Protein 1C25 (pdb70)

InterPro domains:
  IPR000751 M-phase inducer phosphatase [PF06617] (87-327)
  IPR000751 M-phase inducer phosphatase [PR00716] (342-359)
  IPR000751 M-phase inducer phosphatase [PR00716] (360-380)
  IPR000751 M-phase inducer phosphatase [PR00716] (382-402)
  IPR000751 M-phase inducer phosphatase [PR00716] (423-443)
  IPR000751 M-phase inducer phosphatase [PR00716] (453-474)
  IPR000751 M-phase inducer phosphatase [PR00716] (481-498)
  IPR000751 M-phase inducer phosphatase [PR00716] (498-516)
  IPR000751 M-phase inducer phosphatase [cd01530] (357-475)
  IPR001763 Rhodanese-like domain [PF00581] (376-473)
  IPR001763 Rhodanese-like domain [PS50206] (376-482)
  IPR001763 Rhodanese-like domain [SM00450] (366-479)
  IPR036873 Rhodanese-like domain superfamily [G3DSA:3.40.250.10] (335-516)
  IPR036873 Rhodanese-like domain superfamily [SSF52821] (336-508)

Nearest PDB structures (foldseek):
  1c25-assembly1_A  TM=1.006E+00  e=1.227E-36  Homo sapiens
  8roz-assembly1_C  TM=9.491E-01  e=5.296E-31  Homo sapiens
  4wh9-assembly1_A  TM=9.491E-01  e=1.648E-25  Homo sapiens
  2ifd-assembly1_A  TM=9.505E-01  e=2.006E-25  Homo sapiens
  2ifv-assembly1_A  TM=9.479E-01  e=1.445E-25  Homo sapiens

CATH classification: 3.40.250.10

Solvent-accessible surface area: 8988 Å² total; per-residue (Å²): 169,79,3,5,35,96,70,70,27,46,31,9,139,63,65,77,13,138,27,154,92,27,39,8,0,18,8,96,34,0,8,23,14,57,106,36,126,30,71,98,81,21,89,86,44,13,5,0,0,0,2,97,76,118,4,44,118,8,0,23,0,97,64,7,43,28,10,7,96,66,123,64,0,27,82,58,6,28,119,131,52,120,94,86,80,89,71,77,36,21,0,0,0,0,0,0,50,107,6,67,78,61,0,0,101,0,4,90,60,0,48,112,81,4,54,124,60,38,133,150,41,130,16,60,17,19,1,11,0,0,0,84,19,0,0,82,70,0,30,141,118,10,86,86,56,1,90,61,83,50,65,75,62,60,170,150,130,126,148,192,197

Foldseek 3Di:
DDFQQNPGRAPFDFDDDDDNVAGEDELVRVVCVVVVVCVVQAPEEEEEEQEDVVQQVFKDQPRYDYDNDLVSLCVPDVVDFDPCPVNGAHEYEFFYQQQPPSRVVSQVSQCVSQPVVDDPRDGRHRYYYYYHGGPVNSLVVPLVRMVVSGGDDDDDDPPPD

Secondary structure (DSSP, 8-state):
-B-TTSSSB-SS--B--S-TTS-EE-HHHHHHHHTTTTTTTEEEEEEEE-S-HHHHHT-EETT-EE--SHHHHIIIIITS-----TTSEEEEEEE-SSSSSHHHHHHHHHHHHHHHTSSTT--SS--EEEETTHHHHHHHHHGGGEESS---PPP------

GO terms:
  GO:0004725 protein tyrosine phosphatase activity (F, IDA)
  GO:0000086 G2/M transition of mitotic cell cycle (P, IDA)
  GO:0004721 phosphoprotein phosphatase activity (F, IDA)
  GO:0009314 response to radiation (P, IDA)
  GO:0010971 positive regulation of G2/M transition of mitotic cell cycle (P, IDA)
  GO:0004725 protein tyrosine phosphatase activity (F, EXP)
  GO:0051087 protein-folding chaperone binding (F, IPI)
  GO:0005515 protein binding (F, IPI)
  GO:0019901 protein kinase binding (F, IPI)
  GO:0000079 regulation of cyclin-dependent protein serine/threonine kinase activity (P, TAS)
  GO:0004721 phosphoprotein phosphatase activity (F, TAS)
  GO:0005654 nucleoplasm (C, TAS)
  GO:0045740 positive regulation of DNA replication (P, TAS)
  GO:0005829 cytosol (C, TAS)
  GO:0000082 G1/S transition of mitotic cell cycle (P, TAS)
  GO:0000086 G2/M transition of mitotic cell cycle (P, TAS)
  GO:0008283 cell population proliferation (P, TAS)

Structure (mmCIF, N/CA/C/O backbone):
data_1C25
#
_entry.id   1C25
#
_cell.length_a   43.507
_cell.length_b   43.507
_cell.length_c   117.096
_cell.angle_alpha   90.00
_cell.angle_beta   90.00
_cell.angle_gamma   90.00
#
_symmetry.space_group_name_H-M   'P 41'
#
loop_
_entity.id
_entity.type
_entity.pdbx_description
1 polymer CDC25A
2 water water
#
loop_
_atom_site.group_PDB
_atom_site.id
_atom_site.type_symbol
_atom_site.label_atom_id
_atom_site.label_alt_id
_atom_site.label_comp_id
_atom_site.label_asym_id
_atom_site.label_entity_id
_atom_site.label_seq_id
_atom_site.pdbx_PDB_ins_code
_atom_site.Cartn_x
_atom_site.Cartn_y
_atom_site.Cartn_z
_atom_site.occupancy
_atom_site.B_iso_or_equiv
_atom_site.auth_seq_id
_atom_site.auth_comp_id
_atom_site.auth_asym_id
_atom_site.auth_atom_id
_atom_site.pdbx_PDB_model_num
ATOM 1 N N . MET A 1 1 ? -9.350 36.397 82.664 1.00 58.17 335 MET A N 1
ATOM 2 C CA . MET A 1 1 ? -10.427 35.557 82.066 1.00 57.56 335 MET A CA 1
ATOM 3 C C . MET A 1 1 ? -9.954 34.100 81.883 1.00 53.72 335 MET A C 1
ATOM 4 O O . MET A 1 1 ? -8.979 33.667 82.507 1.00 53.35 335 MET A O 1
ATOM 9 N N . LEU A 1 2 ? -10.649 33.362 81.025 1.00 48.52 336 LEU A N 1
ATOM 10 C CA . LEU A 1 2 ? -10.350 31.963 80.740 1.00 42.68 336 LEU A CA 1
ATOM 11 C C . LEU A 1 2 ? -9.441 31.808 79.523 1.00 39.07 336 LEU A C 1
ATOM 12 O O . LEU A 1 2 ? -9.211 32.764 78.778 1.00 37.64 336 LEU A O 1
ATOM 17 N N . ILE A 1 3 ? -8.929 30.599 79.329 1.00 33.89 337 ILE A N 1
ATOM 18 C CA . ILE A 1 3 ? -8.063 30.315 78.200 1.00 28.34 337 ILE A CA 1
ATOM 19 C C . ILE A 1 3 ? -8.916 30.149 76.924 1.00 29.31 337 ILE A C 1
ATOM 20 O O . ILE A 1 3 ? -10.154 30.137 76.995 1.00 29.10 337 ILE A O 1
ATOM 25 N N . GLY A 1 4 ? -8.236 30.038 75.780 1.00 29.69 338 GLY A N 1
ATOM 2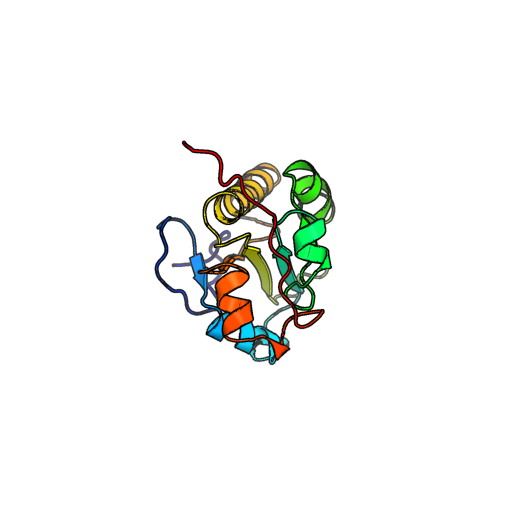6 C CA . GLY A 1 4 ? -8.852 29.921 74.456 1.00 30.03 338 GLY A CA 1
ATOM 27 C C . GLY A 1 4 ? -10.058 29.035 74.212 1.00 30.67 338 GLY A C 1
ATOM 28 O O . GLY A 1 4 ? -10.892 29.337 73.351 1.00 28.88 338 GLY A O 1
ATOM 29 N N . ASP A 1 5 ? -10.127 27.922 74.934 1.00 29.98 339 ASP A N 1
ATOM 30 C CA . ASP A 1 5 ? -11.244 27.014 74.797 1.00 30.06 339 ASP A CA 1
ATOM 31 C C . ASP A 1 5 ? -12.227 27.166 75.948 1.00 30.71 339 ASP A C 1
ATOM 32 O O . ASP A 1 5 ? -13.088 26.307 76.144 1.00 31.27 339 ASP A O 1
ATOM 37 N N . PHE A 1 6 ? -12.049 28.233 76.728 1.00 31.43 340 PHE A N 1
ATOM 38 C CA . PHE A 1 6 ? -12.893 28.577 77.890 1.00 31.30 340 PHE A CA 1
ATOM 39 C C . PHE A 1 6 ? -13.069 27.473 78.907 1.00 30.40 340 PHE A C 1
ATOM 40 O O . PHE A 1 6 ? -14.026 27.516 79.659 1.00 32.47 340 PHE A O 1
ATOM 48 N N . SER A 1 7 ? -12.167 26.496 78.946 1.00 29.74 341 SER A N 1
ATOM 49 C CA . SER A 1 7 ? -12.310 25.378 79.870 1.00 29.78 341 SER A CA 1
ATOM 50 C C . SER A 1 7 ? -11.707 25.622 81.235 1.00 31.85 341 SER A C 1
ATOM 51 O O . SER A 1 7 ? -11.929 24.847 82.162 1.00 33.39 341 SER A O 1
ATOM 54 N N . LYS A 1 8 ? -10.864 26.638 81.339 1.00 31.96 342 LYS A N 1
ATOM 55 C CA . LYS A 1 8 ? -10.221 26.951 82.604 1.00 30.52 342 LYS A CA 1
ATOM 56 C C . LYS A 1 8 ? -9.518 28.273 82.431 1.00 31.02 342 LYS A C 1
ATOM 57 O O . LYS A 1 8 ? -9.603 28.870 81.354 1.00 32.32 342 LYS A O 1
ATOM 63 N N . GLY A 1 9 ? -8.913 28.772 83.506 1.00 29.95 343 GLY A N 1
ATOM 64 C CA . GLY A 1 9 ? -8.210 30.038 83.449 1.00 27.30 343 GLY A CA 1
ATOM 65 C C . GLY A 1 9 ? -6.735 29.850 83.183 1.00 26.10 343 GLY A C 1
ATOM 66 O O . GLY A 1 9 ? -6.219 28.738 83.162 1.00 24.63 343 GLY A O 1
ATOM 67 N N . TYR A 1 10 ? -6.048 30.950 82.956 1.00 28.16 344 TYR A N 1
ATOM 68 C CA . TYR A 1 10 ? -4.619 30.883 82.700 1.00 30.06 344 TYR A CA 1
ATOM 69 C C . TYR A 1 10 ? -3.859 30.400 83.920 1.00 31.58 344 TYR A C 1
ATOM 70 O O . TYR A 1 10 ? -4.169 30.803 85.042 1.00 34.46 344 TYR A O 1
ATOM 79 N N . LEU A 1 11 ? -2.870 29.541 83.703 1.00 29.50 345 LEU A N 1
ATOM 80 C CA . LEU A 1 11 ? -2.070 29.025 84.787 1.00 28.78 345 LEU A CA 1
ATOM 81 C C . LEU A 1 11 ? -1.122 30.045 85.399 1.00 30.47 345 LEU A C 1
ATOM 82 O O . LEU A 1 11 ? -0.995 30.122 86.611 1.00 33.38 345 LEU A O 1
ATOM 87 N N . PHE A 1 12 ? -0.457 30.836 84.565 1.00 30.43 346 PHE A N 1
ATOM 88 C CA . PHE A 1 12 ? 0.512 31.802 85.050 1.00 29.82 346 PHE A CA 1
ATOM 89 C C . PHE A 1 12 ? -0.044 33.173 85.343 1.00 32.86 346 PHE A C 1
ATOM 90 O O . PHE A 1 12 ? -1.096 33.565 84.853 1.00 32.45 346 PHE A O 1
ATOM 98 N N . HIS A 1 13 ? 0.708 33.929 86.121 1.00 37.40 347 HIS A N 1
ATOM 99 C CA . HIS A 1 13 ? 0.316 35.293 86.416 1.00 42.40 347 HIS A CA 1
ATOM 100 C C . HIS A 1 13 ? 0.792 36.090 85.217 1.00 41.56 347 HIS A C 1
ATOM 101 O O . HIS A 1 13 ? 1.868 35.827 84.682 1.00 39.77 347 HIS A O 1
ATOM 108 N N . THR A 1 14 ? 0.040 37.117 84.856 1.00 42.41 348 THR A N 1
ATOM 109 C CA . THR A 1 14 ? 0.376 37.921 83.701 1.00 43.57 348 THR A CA 1
ATOM 110 C C . THR A 1 14 ? 0.627 39.407 83.953 1.00 44.38 348 THR A C 1
ATOM 111 O O . THR A 1 14 ? 0.016 40.032 84.831 1.00 45.45 348 THR A O 1
ATOM 115 N N . VAL A 1 15 ? 1.507 39.982 83.147 1.00 43.39 349 VAL A N 1
ATOM 116 C CA . VAL A 1 15 ? 1.817 41.387 83.255 1.00 44.45 349 VAL A CA 1
ATOM 117 C C . VAL A 1 15 ? 1.189 42.078 82.076 1.00 45.02 349 VAL A C 1
ATOM 118 O O . VAL A 1 15 ? 0.939 41.442 81.056 1.00 45.54 349 VAL A O 1
ATOM 122 N N . ALA A 1 16 ? 0.941 43.378 82.210 1.00 46.17 350 ALA A N 1
ATOM 123 C CA . ALA A 1 16 ? 0.350 44.152 81.127 1.00 46.99 350 ALA A CA 1
ATOM 124 C C . ALA A 1 16 ? 1.394 44.259 80.030 1.00 47.77 350 ALA A C 1
ATOM 125 O O . ALA A 1 16 ? 2.600 44.197 80.294 1.00 47.18 350 ALA A O 1
ATOM 127 N N . GLY A 1 17 ? 0.910 44.363 78.797 1.00 48.66 351 GLY A N 1
ATOM 128 C CA . GLY A 1 17 ? 1.778 44.485 77.650 1.00 47.73 351 GLY A CA 1
ATOM 129 C C . GLY A 1 17 ? 1.081 45.387 76.661 1.00 47.52 351 GLY A C 1
ATOM 130 O O . GLY A 1 17 ? -0.075 45.760 76.867 1.00 45.95 351 GLY A O 1
ATOM 131 N N . LYS A 1 18 ? 1.766 45.662 75.559 1.00 48.31 352 LYS A N 1
ATOM 132 C CA . LYS A 1 18 ? 1.276 46.535 74.498 1.00 48.38 352 LYS A CA 1
ATOM 133 C C . LYS A 1 18 ? -0.030 46.089 73.846 1.00 46.66 352 LYS A C 1
ATOM 134 O O . LYS A 1 18 ? -0.878 46.905 73.526 1.00 47.32 352 LYS A O 1
ATOM 140 N N . HIS A 1 19 ? -0.176 44.797 73.611 1.00 46.59 353 HIS A N 1
ATOM 141 C CA . HIS A 1 19 ? -1.381 44.299 72.980 1.00 47.80 353 HIS A CA 1
ATOM 142 C C . HIS A 1 19 ? -2.275 43.743 74.051 1.00 48.85 353 HIS A C 1
ATOM 143 O O . HIS A 1 19 ? -2.116 42.605 74.473 1.00 49.87 353 HIS A O 1
ATOM 150 N N . GLN A 1 20 ? -3.255 44.542 74.447 1.00 49.83 354 GLN A N 1
ATOM 151 C CA . GLN A 1 20 ? -4.178 44.165 75.509 1.00 49.61 354 GLN A CA 1
ATOM 152 C C . GLN A 1 20 ? -5.007 42.903 75.241 1.00 47.49 354 GLN A C 1
ATOM 153 O O . GLN A 1 20 ? -5.641 42.382 76.153 1.00 48.46 354 GLN A O 1
ATOM 159 N N . ASP A 1 21 ? -5.007 42.399 74.011 1.00 44.10 355 ASP A N 1
ATOM 160 C CA . ASP A 1 21 ? -5.771 41.187 73.695 1.00 41.77 355 ASP A CA 1
ATOM 161 C C . ASP A 1 21 ? -4.945 39.894 73.919 1.00 40.53 355 ASP A C 1
ATOM 162 O O . ASP A 1 21 ? -5.446 38.783 73.716 1.00 39.85 355 ASP A O 1
ATOM 167 N N . LEU A 1 22 ? -3.675 40.054 74.297 1.00 37.51 356 LEU A N 1
ATOM 168 C CA . LEU A 1 22 ? -2.758 38.934 74.524 1.00 34.00 356 LEU A CA 1
ATOM 169 C C . LEU A 1 22 ? -2.261 38.838 75.974 1.00 33.03 356 LEU A C 1
ATOM 170 O O . LEU A 1 22 ? -2.235 39.832 76.691 1.00 33.59 356 LEU A O 1
ATOM 175 N N . LYS A 1 23 ? -1.837 37.644 76.385 1.00 32.06 357 LYS A N 1
ATOM 176 C CA . LYS A 1 23 ? -1.313 37.424 77.725 1.00 30.11 357 LYS A CA 1
ATOM 177 C C . LYS A 1 23 ? 0.211 37.468 77.712 1.00 29.99 357 LYS A C 1
ATOM 178 O O . LYS A 1 23 ? 0.852 36.766 76.929 1.00 30.85 357 LYS A O 1
ATOM 184 N N . TYR A 1 24 ? 0.785 38.310 78.567 1.00 30.19 358 TYR A N 1
ATOM 185 C CA . TYR A 1 24 ? 2.236 38.471 78.686 1.00 29.40 358 TYR A CA 1
ATOM 186 C C . TYR A 1 24 ? 2.737 37.913 80.017 1.00 28.48 358 TYR A C 1
ATOM 187 O O . TYR A 1 24 ? 2.004 37.902 80.994 1.00 29.37 358 TYR A O 1
ATOM 196 N N . ILE A 1 25 ? 3.934 37.354 80.034 1.00 26.83 359 ILE A N 1
ATOM 197 C CA . ILE A 1 25 ? 4.501 36.881 81.284 1.00 26.58 359 ILE A CA 1
ATOM 198 C C . ILE A 1 25 ? 5.880 37.486 81.382 1.00 27.54 359 ILE A C 1
ATOM 199 O O . ILE A 1 25 ? 6.511 37.785 80.367 1.00 28.05 359 ILE A O 1
ATOM 204 N N . SER A 1 26 ? 6.340 37.668 82.608 1.00 26.44 360 SER A N 1
ATOM 205 C CA . SER A 1 26 ? 7.638 38.251 82.859 1.00 24.71 360 SER A CA 1
ATOM 206 C C . SER A 1 26 ? 8.705 37.190 82.861 1.00 22.92 360 SER A C 1
ATOM 207 O O . SER A 1 26 ? 8.416 35.980 82.830 1.00 23.21 360 SER A O 1
ATOM 210 N N . PRO A 1 27 ? 9.974 37.631 82.828 1.00 23.06 361 PRO A N 1
ATOM 211 C CA . PRO A 1 27 ? 11.085 36.681 82.852 1.00 21.54 361 PRO A CA 1
ATOM 212 C C . PRO A 1 27 ? 11.134 35.906 84.193 1.00 21.24 361 PRO A C 1
ATOM 213 O O . PRO A 1 27 ? 11.519 34.738 84.216 1.00 21.95 361 PRO A O 1
ATOM 217 N N . GLU A 1 28 ? 10.681 36.527 85.284 1.00 21.86 362 GLU A N 1
ATOM 218 C CA . GLU A 1 28 ? 10.634 35.875 86.602 1.00 22.33 362 GLU A CA 1
ATOM 219 C C . GLU A 1 28 ? 9.643 34.703 86.578 1.00 21.68 362 GLU A C 1
ATOM 220 O O . GLU A 1 28 ? 9.953 33.607 87.050 1.00 21.30 362 GLU A O 1
ATOM 226 N N . ILE A 1 29 ? 8.452 34.927 86.021 1.00 23.04 363 ILE A N 1
ATOM 227 C CA . ILE A 1 29 ? 7.463 33.850 85.901 1.00 24.08 363 ILE A CA 1
ATOM 228 C C . ILE A 1 29 ? 8.060 32.764 85.011 1.00 24.33 363 ILE A C 1
ATOM 229 O O . ILE A 1 29 ? 8.064 31.587 85.364 1.00 25.05 363 ILE A O 1
ATOM 234 N N . MET A 1 30 ? 8.635 33.184 83.886 1.00 25.24 364 MET A N 1
ATOM 235 C CA . MET A 1 30 ? 9.268 32.261 82.941 1.00 23.70 364 MET A CA 1
ATOM 236 C C . MET A 1 30 ? 10.325 31.389 83.610 1.00 20.88 364 MET A C 1
ATOM 237 O O . MET A 1 30 ? 10.417 30.200 83.342 1.00 20.60 364 MET A O 1
ATOM 242 N N . ALA A 1 31 ? 11.165 32.003 84.432 1.00 19.63 365 ALA A N 1
ATOM 243 C CA . ALA A 1 31 ? 12.221 31.287 85.151 1.00 19.34 365 ALA A CA 1
ATOM 244 C C . ALA A 1 31 ? 11.653 30.296 86.166 1.00 19.86 365 ALA A C 1
ATOM 245 O O . ALA A 1 31 ? 12.161 29.170 86.312 1.00 20.22 365 ALA A O 1
ATOM 247 N N . SER A 1 32 ? 10.536 30.659 86.791 1.00 20.19 366 SER A N 1
ATOM 248 C CA . SER A 1 32 ? 9.920 29.754 87.764 1.00 21.44 366 SER A CA 1
ATOM 249 C C . SER A 1 32 ? 9.385 28.460 87.142 1.00 22.34 366 SER A C 1
ATOM 250 O O . SER A 1 32 ? 9.514 27.373 87.737 1.00 25.41 366 SER A O 1
ATOM 253 N N . VAL A 1 33 ? 8.834 28.567 85.923 1.00 22.10 367 VAL A N 1
ATOM 254 C CA . VAL A 1 33 ? 8.284 27.416 85.190 1.00 19.73 367 VAL A CA 1
ATOM 255 C C . VAL A 1 33 ? 9.438 26.477 84.886 1.00 19.86 367 VAL A C 1
ATOM 256 O O . VAL A 1 33 ? 9.340 25.249 85.057 1.00 17.63 367 VAL A O 1
ATOM 260 N N . LEU A 1 34 ? 10.537 27.100 84.471 1.00 20.72 368 LEU A N 1
ATOM 261 C CA . LEU A 1 34 ? 11.761 26.412 84.144 1.00 22.85 368 LEU A CA 1
ATOM 262 C C . LEU A 1 34 ? 12.356 25.776 85.394 1.00 26.15 368 LEU A C 1
ATOM 263 O O . LEU A 1 34 ? 13.066 24.773 85.294 1.00 25.99 368 LEU A O 1
ATOM 268 N N . ASN A 1 35 ? 12.098 26.372 86.558 1.00 28.13 369 ASN A N 1
ATOM 269 C CA . ASN A 1 35 ? 12.567 25.803 87.829 1.00 28.55 369 ASN A CA 1
ATOM 270 C C . ASN A 1 35 ? 11.701 24.596 88.197 1.00 27.31 369 ASN A C 1
ATOM 271 O O . ASN A 1 35 ? 11.956 23.918 89.183 1.00 28.28 369 ASN A O 1
ATOM 276 N N . GLY A 1 36 ? 10.635 24.368 87.438 1.00 25.98 370 GLY A N 1
ATOM 277 C CA . GLY A 1 36 ? 9.790 23.208 87.666 1.00 22.26 370 GLY A CA 1
ATOM 278 C C . GLY A 1 36 ? 8.563 23.445 88.506 1.00 22.21 370 GLY A C 1
ATOM 279 O O . GLY A 1 36 ? 7.838 22.505 88.849 1.00 21.93 370 GLY A O 1
ATOM 280 N N . LYS A 1 37 ? 8.258 24.713 88.723 1.00 22.45 371 LYS A N 1
ATOM 281 C CA . LYS A 1 37 ? 7.135 25.104 89.547 1.00 23.11 371 LYS A CA 1
ATOM 282 C C . LYS A 1 37 ? 5.796 24.452 89.256 1.00 26.27 371 LYS A C 1
ATOM 283 O O . LYS A 1 37 ? 5.041 24.156 90.185 1.00 28.27 371 LYS A O 1
ATOM 289 N N . PHE A 1 38 ? 5.499 24.211 87.975 1.00 29.04 372 PHE A N 1
ATOM 290 C CA . PHE A 1 38 ? 4.211 23.638 87.578 1.00 27.27 372 PHE A CA 1
ATOM 291 C C . PHE A 1 38 ? 4.350 22.320 86.862 1.00 27.52 372 PHE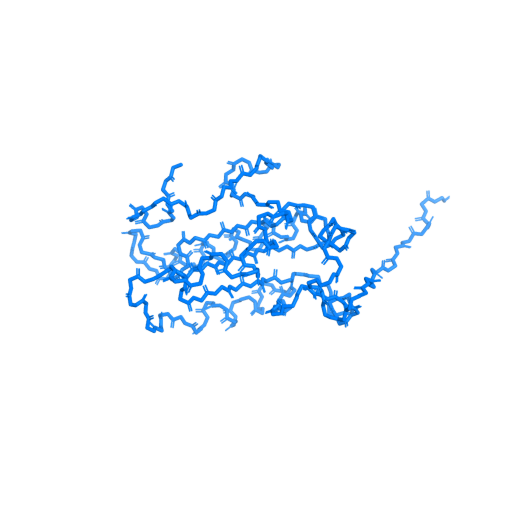 A C 1
ATOM 292 O O . PHE A 1 38 ? 3.430 21.881 86.178 1.00 27.91 372 PHE A O 1
ATOM 300 N N . ALA A 1 39 ? 5.474 21.655 87.082 1.00 27.83 373 ALA A N 1
ATOM 301 C CA . ALA A 1 39 ? 5.759 20.377 86.438 1.00 26.83 373 ALA A CA 1
ATOM 302 C C . ALA A 1 39 ? 4.626 19.377 86.499 1.00 27.11 373 ALA A C 1
ATOM 303 O O . ALA A 1 39 ? 4.451 18.550 85.603 1.00 29.64 373 ALA A O 1
ATOM 305 N N . ASN A 1 40 ? 3.850 19.448 87.563 1.00 27.09 374 ASN A N 1
ATOM 306 C CA . ASN A 1 40 ? 2.763 18.506 87.749 1.00 27.48 374 ASN A CA 1
ATOM 307 C C . ASN A 1 40 ? 1.497 18.871 86.974 1.00 28.15 374 ASN A C 1
ATOM 308 O O . ASN A 1 40 ? 0.690 18.016 86.660 1.00 27.99 374 ASN A O 1
ATOM 313 N N . LEU A 1 41 ? 1.326 20.153 86.683 1.00 29.45 375 LEU A N 1
ATOM 314 C CA . LEU A 1 41 ? 0.166 20.620 85.950 1.00 30.52 375 LEU A CA 1
ATOM 315 C C . LEU A 1 41 ? 0.341 20.729 84.410 1.00 31.58 375 LEU A C 1
ATOM 316 O O . LEU A 1 41 ? -0.663 20.784 83.683 1.00 31.85 375 LEU A O 1
ATOM 321 N N . ILE A 1 42 ? 1.590 20.770 83.931 1.00 30.75 376 ILE A N 1
ATOM 322 C CA . ILE A 1 42 ? 1.897 20.917 82.503 1.00 29.47 376 ILE A CA 1
ATOM 323 C C . ILE A 1 42 ? 2.317 19.637 81.769 1.00 29.78 376 ILE A C 1
ATOM 324 O O . ILE A 1 42 ? 3.244 18.948 82.182 1.00 30.54 376 ILE A O 1
ATOM 329 N N . LYS A 1 43 ? 1.628 19.350 80.663 1.00 29.87 377 LYS A N 1
ATOM 330 C CA . LYS A 1 43 ? 1.895 18.188 79.803 1.00 29.59 377 LYS A CA 1
ATOM 331 C C . LYS A 1 43 ? 3.036 18.507 78.833 1.00 29.32 377 LYS A C 1
ATOM 332 O O . LYS A 1 43 ? 3.919 17.681 78.569 1.00 27.37 377 LYS A O 1
ATOM 338 N N . GLU A 1 44 ? 3.033 19.726 78.303 1.00 29.46 378 GLU A N 1
ATOM 339 C CA . GLU A 1 44 ? 4.037 20.151 77.346 1.00 31.59 378 GLU A CA 1
ATOM 340 C C . GLU A 1 44 ? 4.150 21.656 77.430 1.00 30.18 378 GLU A C 1
ATOM 341 O O . GLU A 1 44 ? 3.143 22.371 77.483 1.00 31.28 378 GLU A O 1
ATOM 347 N N . PHE A 1 45 ? 5.391 22.125 77.510 1.00 27.51 379 PHE A N 1
ATOM 348 C CA . PHE A 1 45 ? 5.693 23.552 77.589 1.00 25.55 379 PHE A CA 1
ATOM 349 C C . PHE A 1 45 ? 6.511 23.841 76.319 1.00 25.89 379 PHE A C 1
ATOM 350 O O . PHE A 1 45 ? 7.570 23.236 76.111 1.00 25.80 379 PHE A O 1
ATOM 358 N N . VAL A 1 46 ? 5.992 24.700 75.442 1.00 24.22 380 VAL A N 1
ATOM 359 C CA . VAL A 1 46 ? 6.694 24.999 74.201 1.00 20.45 380 VAL A CA 1
ATOM 360 C C . VAL A 1 46 ? 7.091 26.439 74.232 1.00 19.07 380 VAL A C 1
ATOM 361 O O . VAL A 1 46 ? 6.284 27.297 74.560 1.00 18.24 380 VAL A O 1
ATOM 365 N N . ILE A 1 47 ? 8.368 26.693 73.999 1.00 20.97 381 ILE A N 1
ATOM 366 C CA . ILE A 1 47 ? 8.867 28.056 73.955 1.00 21.75 381 ILE A CA 1
ATOM 367 C C . ILE A 1 47 ? 9.280 28.225 72.505 1.00 21.97 381 ILE A C 1
ATOM 368 O O . ILE A 1 47 ? 10.102 27.462 71.986 1.00 20.37 381 ILE A O 1
ATOM 373 N N . ILE A 1 48 ? 8.647 29.188 71.856 1.00 22.76 382 ILE A N 1
ATOM 374 C CA . ILE A 1 48 ? 8.871 29.487 70.447 1.00 22.37 382 ILE A CA 1
ATOM 375 C C . ILE A 1 48 ? 9.692 30.764 70.303 1.00 20.37 382 ILE A C 1
ATOM 376 O O . ILE A 1 48 ? 9.199 31.871 70.559 1.00 19.47 382 ILE A O 1
ATOM 381 N N . ASP A 1 49 ? 10.957 30.594 69.946 1.00 18.48 383 ASP A N 1
ATOM 382 C CA . ASP A 1 49 ? 11.866 31.703 69.751 1.00 20.98 383 ASP A CA 1
ATOM 383 C C . ASP A 1 49 ? 11.741 32.109 68.267 1.00 23.31 383 ASP A C 1
ATOM 384 O O . ASP A 1 49 ? 12.102 31.336 67.364 1.00 24.01 383 ASP A O 1
ATOM 389 N N . CYS A 1 50 ? 11.251 33.323 68.030 1.00 22.38 384 CYS A N 1
ATOM 390 C CA . CYS A 1 50 ? 11.015 33.828 66.677 1.00 24.93 384 CYS A CA 1
ATOM 391 C C . CYS A 1 50 ? 12.189 34.583 66.052 1.00 25.29 384 CYS A C 1
ATOM 392 O O . CYS A 1 50 ? 12.032 35.174 64.992 1.00 26.24 384 CYS A O 1
ATOM 395 N N . ARG A 1 51 ? 13.333 34.636 66.727 1.00 25.14 385 ARG A N 1
ATOM 396 C CA . ARG A 1 51 ? 14.480 35.360 66.214 1.00 23.29 385 ARG A CA 1
ATOM 397 C C . ARG A 1 51 ? 15.181 34.670 65.033 1.00 24.79 385 ARG A C 1
ATOM 398 O O . ARG A 1 51 ? 14.867 33.531 64.661 1.00 23.10 385 ARG A O 1
ATOM 406 N N . TYR A 1 52 ? 16.100 35.394 64.413 1.00 25.59 386 TYR A N 1
ATOM 407 C CA . TYR A 1 52 ? 16.834 34.850 63.302 1.00 26.79 386 TYR A CA 1
ATOM 408 C C . TYR A 1 52 ? 17.643 33.723 63.852 1.00 28.20 386 TYR A C 1
ATOM 409 O O . TYR A 1 52 ? 18.160 33.822 64.982 1.00 29.55 386 TYR A O 1
ATOM 418 N N . PRO A 1 53 ? 17.793 32.642 63.058 1.00 26.82 387 PRO A N 1
ATOM 419 C CA . PRO A 1 53 ? 18.550 31.458 63.445 1.00 24.86 387 PRO A CA 1
ATOM 420 C C . PRO A 1 53 ? 19.921 31.802 63.993 1.00 24.63 387 PRO A C 1
ATOM 421 O O . PRO A 1 53 ? 20.384 31.181 64.940 1.00 26.58 387 PRO A O 1
ATOM 425 N N . TYR A 1 54 ? 20.566 32.809 63.434 1.00 22.80 388 TYR A N 1
ATOM 426 C CA . TYR A 1 54 ? 21.897 33.152 63.915 1.00 24.43 388 TYR A CA 1
ATOM 427 C C . TYR A 1 54 ? 21.889 33.684 65.357 1.00 24.26 388 TYR A C 1
ATOM 428 O O . TYR A 1 54 ? 22.833 33.441 66.119 1.00 23.43 388 TYR A O 1
ATOM 437 N N . GLU A 1 55 ? 20.839 34.429 65.706 1.00 26.32 389 GLU A N 1
ATOM 438 C CA . GLU A 1 55 ? 20.692 34.978 67.051 1.00 27.19 389 GLU A CA 1
ATOM 439 C C . GLU A 1 55 ? 20.430 33.787 67.939 1.00 26.63 389 GLU A C 1
ATOM 440 O O . GLU A 1 55 ? 21.163 33.506 68.883 1.00 29.07 389 GLU A O 1
ATOM 446 N N . TYR A 1 56 ? 19.368 33.078 67.611 1.00 24.57 390 TYR A N 1
ATOM 447 C CA . TYR A 1 56 ? 18.984 31.911 68.355 1.00 25.02 390 TYR A CA 1
ATOM 448 C C . TYR A 1 56 ? 20.156 30.974 68.664 1.00 26.44 390 TYR A C 1
ATOM 449 O O . TYR A 1 56 ? 20.325 30.542 69.803 1.00 29.12 390 TYR A O 1
ATOM 458 N N . GLU A 1 57 ? 20.963 30.671 67.659 1.00 26.30 391 GLU A N 1
ATOM 459 C CA . GLU A 1 57 ? 22.107 29.782 67.824 1.00 25.90 391 GLU A CA 1
ATOM 460 C C . GLU A 1 57 ? 23.105 30.311 68.847 1.00 24.20 391 GLU A C 1
ATOM 461 O O . GLU A 1 57 ? 23.725 29.542 69.558 1.00 24.38 391 GLU A O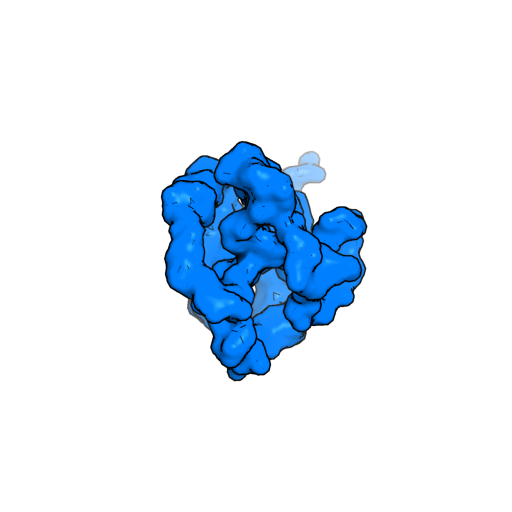 1
ATOM 467 N N . GLY A 1 58 ? 23.243 31.627 68.927 1.00 23.20 392 GLY A N 1
ATOM 468 C CA . GLY A 1 58 ? 24.191 32.227 69.856 1.00 23.86 392 GLY A CA 1
ATOM 469 C C . GLY A 1 58 ? 23.772 32.279 71.312 1.00 23.71 392 GLY A C 1
ATOM 470 O O . GLY A 1 58 ? 24.521 32.742 72.161 1.00 22.68 392 GLY A O 1
ATOM 471 N N . GLY A 1 59 ? 22.552 31.846 71.590 1.00 23.69 393 GLY A N 1
ATOM 472 C CA . GLY A 1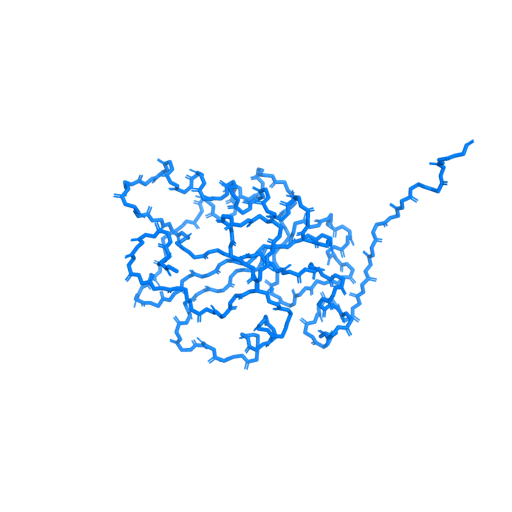 59 ? 22.057 31.840 72.946 1.00 23.42 393 GLY A CA 1
ATOM 473 C C . GLY A 1 59 ? 20.561 31.973 72.939 1.00 22.72 393 GLY A C 1
ATOM 474 O O . GLY A 1 59 ? 20.031 32.973 72.482 1.00 25.99 393 GLY A O 1
ATOM 475 N N . HIS A 1 60 ? 19.868 30.950 73.403 1.00 22.23 394 HIS A N 1
ATOM 476 C CA . HIS A 1 60 ? 18.407 30.976 73.473 1.00 23.24 394 HIS A CA 1
ATOM 477 C C . HIS A 1 60 ? 17.940 30.343 74.803 1.00 24.18 394 HIS A C 1
ATOM 478 O O . HIS A 1 60 ? 18.678 29.566 75.403 1.00 24.20 394 HIS A O 1
ATOM 485 N N . ILE A 1 61 ? 16.694 30.599 75.205 1.00 24.93 395 ILE A N 1
ATOM 486 C CA . ILE A 1 61 ? 16.140 30.020 76.426 1.00 23.30 395 ILE A CA 1
ATOM 487 C C . ILE A 1 61 ? 16.218 28.513 76.265 1.00 25.48 395 ILE A C 1
ATOM 488 O O . ILE A 1 61 ? 15.893 28.010 75.197 1.00 26.61 395 ILE A O 1
ATOM 493 N N . LYS A 1 62 ? 16.715 27.806 77.286 1.00 26.78 396 LYS A N 1
ATOM 494 C CA . LYS A 1 62 ? 16.872 26.345 77.248 1.00 27.67 396 LYS A CA 1
ATOM 495 C C . LYS A 1 62 ? 15.533 25.684 76.912 1.00 26.76 396 LYS A C 1
ATOM 496 O O . LYS A 1 62 ? 14.510 25.973 77.520 1.00 28.27 396 LYS A O 1
ATOM 502 N N . GLY A 1 63 ? 15.576 24.815 75.913 1.00 25.28 397 GLY A N 1
ATOM 503 C CA . GLY A 1 63 ? 14.370 24.143 75.474 1.00 24.04 397 GLY A CA 1
ATOM 504 C C . GLY A 1 63 ? 13.605 24.869 74.365 1.00 24.06 397 GLY A C 1
ATOM 505 O O . GLY A 1 63 ? 12.728 24.270 73.732 1.00 24.16 397 GLY A O 1
ATOM 506 N N . ALA A 1 64 ? 13.905 26.144 74.136 1.00 23.15 398 ALA A N 1
ATOM 507 C CA . ALA A 1 64 ? 13.228 26.906 73.092 1.00 24.47 398 ALA A CA 1
ATOM 508 C C . ALA A 1 64 ? 13.505 26.352 71.678 1.00 26.91 398 ALA A C 1
ATOM 509 O O . ALA A 1 64 ? 14.593 25.835 71.382 1.00 26.83 398 ALA A O 1
ATOM 511 N N . VAL A 1 65 ? 12.482 26.456 70.834 1.00 27.55 399 VAL A N 1
ATOM 512 C CA . VAL A 1 65 ? 12.492 26.026 69.446 1.00 27.70 399 VAL A CA 1
ATOM 513 C C . VAL A 1 65 ? 12.492 27.317 68.604 1.00 27.64 399 VAL A C 1
ATOM 514 O O . VAL A 1 65 ? 11.765 28.262 68.922 1.00 27.55 399 VAL A O 1
ATOM 518 N N . ASN A 1 66 ? 13.354 27.381 67.588 1.00 27.13 400 ASN A N 1
ATOM 519 C CA . ASN A 1 66 ? 13.466 28.548 66.687 1.00 26.20 400 ASN A CA 1
ATOM 520 C C . ASN A 1 66 ? 12.517 28.388 65.490 1.00 26.83 400 ASN A C 1
ATOM 521 O O . ASN A 1 66 ? 12.694 27.489 64.668 1.00 26.13 400 ASN A O 1
ATOM 526 N N . LEU A 1 67 ? 11.456 29.187 65.462 1.00 28.26 401 LEU A N 1
ATOM 527 C CA . LEU A 1 67 ? 10.480 29.182 64.370 1.00 28.35 401 LEU A CA 1
ATOM 528 C C . LEU A 1 67 ? 10.333 30.634 63.982 1.00 28.46 401 LEU A C 1
ATOM 529 O O . LEU A 1 67 ? 9.500 31.351 64.515 1.00 28.60 401 LEU A O 1
ATOM 534 N N . HIS A 1 68 ? 11.181 31.059 63.060 1.00 31.50 402 HIS A N 1
ATOM 535 C CA . HIS A 1 68 ? 11.228 32.440 62.578 1.00 34.49 402 HIS A CA 1
ATOM 536 C C . HIS A 1 68 ? 10.160 32.839 61.545 1.00 36.40 402 HIS A C 1
ATOM 537 O O . HIS A 1 68 ? 9.655 33.966 61.564 1.00 36.94 402 HIS A O 1
ATOM 544 N N . MET A 1 69 ? 9.807 31.901 60.664 1.00 39.64 403 MET A N 1
ATOM 545 C CA . MET A 1 69 ? 8.828 32.133 59.596 1.00 42.46 403 MET A CA 1
ATOM 546 C C . MET A 1 69 ? 7.477 31.514 59.913 1.00 42.30 403 MET A C 1
ATOM 547 O O . MET A 1 69 ? 7.398 30.433 60.502 1.00 42.58 403 MET A O 1
ATOM 552 N N . GLU A 1 70 ? 6.422 32.141 59.420 1.00 43.37 404 GLU A N 1
ATOM 553 C CA . GLU A 1 70 ? 5.066 31.638 59.629 1.00 45.32 404 GLU A CA 1
ATOM 554 C C . GLU A 1 70 ? 4.943 30.208 59.114 1.00 46.03 404 GLU A C 1
ATOM 555 O O . GLU A 1 70 ? 4.280 29.369 59.729 1.00 46.31 404 GLU A O 1
ATOM 561 N N . GLU A 1 71 ? 5.608 29.932 57.995 1.00 47.03 405 GLU A N 1
ATOM 562 C CA . GLU A 1 71 ? 5.584 28.606 57.389 1.00 48.27 405 GLU A CA 1
ATOM 563 C C . GLU A 1 71 ? 6.188 27.544 58.294 1.00 46.97 405 GLU A C 1
ATOM 564 O O . GLU A 1 71 ? 5.757 26.396 58.276 1.00 47.41 405 GLU A O 1
ATOM 570 N N . GLU A 1 72 ? 7.192 27.927 59.077 1.00 46.39 406 GLU A N 1
ATOM 571 C CA . GLU A 1 72 ? 7.852 26.998 59.995 1.00 45.04 406 GLU A CA 1
ATOM 572 C C . GLU A 1 72 ? 6.941 26.710 61.167 1.00 45.00 406 GLU A C 1
ATOM 573 O O . GLU A 1 72 ? 6.890 25.586 61.667 1.00 43.86 406 GLU A O 1
ATOM 579 N N . VAL A 1 73 ? 6.238 27.752 61.604 1.00 45.12 407 VAL A N 1
ATOM 580 C CA . VAL A 1 73 ? 5.293 27.672 62.707 1.00 45.48 407 VAL A CA 1
ATOM 581 C C . VAL A 1 73 ? 4.151 26.744 62.284 1.00 46.47 407 VAL A C 1
ATOM 582 O O . VAL A 1 73 ? 3.706 25.872 63.047 1.00 46.65 407 VAL A O 1
ATOM 586 N N . GLU A 1 74 ? 3.740 26.897 61.031 1.00 47.43 408 GLU A N 1
ATOM 587 C CA . GLU A 1 74 ? 2.683 26.084 60.438 1.00 48.06 408 GLU A CA 1
ATOM 588 C C . GLU A 1 74 ? 3.104 24.613 60.516 1.00 47.92 408 GLU A C 1
ATOM 589 O O . GLU A 1 74 ? 2.439 23.790 61.147 1.00 47.78 408 GLU A O 1
ATOM 595 N N . ASP A 1 75 ? 4.256 24.311 59.935 1.00 48.85 409 ASP A N 1
ATOM 596 C CA . ASP A 1 75 ? 4.773 22.951 59.932 1.00 50.84 409 ASP A CA 1
ATOM 597 C C . ASP A 1 75 ? 4.985 22.340 61.310 1.00 49.98 409 ASP A C 1
ATOM 598 O O . ASP A 1 75 ? 4.647 21.182 61.538 1.00 49.13 409 ASP A O 1
ATOM 603 N N . PHE A 1 76 ? 5.509 23.138 62.237 1.00 49.96 410 PHE A N 1
ATOM 604 C CA . PHE A 1 76 ? 5.825 22.658 63.582 1.00 49.30 410 PHE A CA 1
ATOM 605 C C . PHE A 1 76 ? 4.661 22.434 64.521 1.00 48.31 410 PHE A C 1
ATOM 606 O O . PHE A 1 76 ? 4.373 21.310 64.915 1.00 47.90 410 PHE A O 1
ATOM 614 N N . LEU A 1 77 ? 4.019 23.517 64.915 1.00 47.50 411 LEU A N 1
ATOM 615 C CA . LEU A 1 77 ? 2.933 23.402 65.851 1.00 48.25 411 LEU A CA 1
ATOM 616 C C . LEU A 1 77 ? 1.657 22.870 65.231 1.00 50.30 411 LEU A C 1
ATOM 617 O O . LEU A 1 77 ? 1.127 21.827 65.626 1.00 49.61 411 LEU A O 1
ATOM 622 N N . LEU A 1 78 ? 1.216 23.556 64.194 1.00 52.99 412 LEU A N 1
ATOM 623 C CA . LEU A 1 78 ? -0.034 23.214 63.563 1.00 55.93 412 LEU A CA 1
ATOM 624 C C . LEU A 1 78 ? -0.104 21.923 62.762 1.00 59.00 412 LEU A C 1
ATOM 625 O O . LEU A 1 78 ? -1.194 21.378 62.597 1.00 59.57 412 LEU A O 1
ATOM 630 N N . LYS A 1 79 ? 1.033 21.400 62.302 1.00 63.24 413 LYS A N 1
ATOM 631 C CA . LYS A 1 79 ? 1.004 20.151 61.532 1.00 67.32 413 LYS A CA 1
ATOM 632 C C . LYS A 1 79 ? 0.959 18.906 62.398 1.00 69.51 413 LYS A C 1
ATOM 633 O O . LYS A 1 79 ? 0.352 17.910 62.015 1.00 69.47 413 LYS A O 1
ATOM 639 N N . LYS A 1 80 ? 1.615 18.949 63.554 1.00 73.37 414 LYS A N 1
ATOM 640 C CA . LYS A 1 80 ? 1.611 17.811 64.470 1.00 76.35 414 LYS A CA 1
ATOM 641 C C . LYS A 1 80 ? 0.925 18.201 65.790 1.00 79.12 414 LYS A C 1
ATOM 642 O O . LYS A 1 80 ? 1.563 18.763 66.679 1.00 80.48 414 LYS A O 1
ATOM 648 N N . PRO A 1 81 ? -0.407 17.982 65.899 1.00 81.36 415 PRO 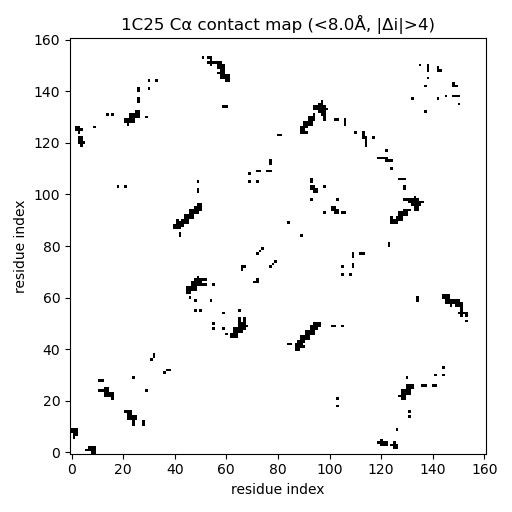A N 1
ATOM 649 C CA . PRO A 1 81 ? -1.156 18.321 67.119 1.00 83.06 415 PRO A CA 1
ATOM 650 C C . PRO A 1 81 ? -1.675 17.117 67.958 1.00 84.58 415 PRO A C 1
ATOM 651 O O . PRO A 1 81 ? -1.161 16.002 67.842 1.00 84.88 415 PRO A O 1
ATOM 655 N N . ILE A 1 82 ? -2.680 17.369 68.805 1.00 85.93 416 ILE A N 1
ATOM 656 C CA . ILE A 1 82 ? -3.315 16.369 69.693 1.00 87.10 416 ILE A CA 1
ATOM 657 C C . ILE A 1 82 ? -2.435 15.784 70.834 1.00 88.27 416 ILE A C 1
ATOM 658 O O . ILE A 1 82 ? -2.396 16.379 71.919 1.00 89.34 416 ILE A O 1
ATOM 663 N N . VAL A 1 83 ? -1.746 14.656 70.609 1.00 88.38 417 VAL A N 1
ATOM 664 C CA . VAL A 1 83 ? -0.875 14.011 71.626 1.00 88.30 417 VAL A CA 1
ATOM 665 C C . VAL A 1 83 ? -1.658 13.655 72.927 1.00 88.94 417 VAL A C 1
ATOM 666 O O . VAL A 1 83 ? -2.866 13.922 73.011 1.00 89.28 417 VAL A O 1
ATOM 670 N N . PRO A 1 84 ? -1.037 12.926 73.894 1.00 89.15 418 PRO A N 1
ATOM 671 C CA . PRO A 1 84 ? -1.828 12.628 75.104 1.00 88.09 418 PRO A CA 1
ATOM 672 C C . PRO A 1 84 ? -2.142 13.875 75.941 1.00 86.39 418 PRO A C 1
ATOM 673 O O . PRO A 1 84 ? -1.373 14.269 76.823 1.00 86.14 418 PRO A O 1
ATOM 677 N N . THR A 1 85 ? -3.287 14.476 75.641 1.00 84.53 419 THR A N 1
ATOM 678 C CA . THR A 1 85 ? -3.769 15.683 76.309 1.00 82.96 419 THR A CA 1
ATOM 679 C C . THR A 1 85 ? -3.926 15.460 77.828 1.00 81.22 419 THR A C 1
ATOM 680 O O . THR A 1 85 ? -3.711 16.373 78.636 1.00 80.52 419 THR A O 1
ATOM 684 N N . ASP A 1 86 ? -4.317 14.232 78.176 1.00 79.01 420 ASP A N 1
ATOM 685 C CA . ASP A 1 86 ? -4.514 13.722 79.546 1.00 75.56 420 ASP A CA 1
ATOM 686 C C . ASP A 1 86 ? -5.058 14.610 80.680 1.00 72.60 420 ASP A C 1
ATOM 687 O O . ASP A 1 86 ? -4.983 14.213 81.853 1.00 72.95 420 ASP A O 1
ATOM 692 N N . GLY A 1 87 ? -5.589 15.788 80.362 1.00 67.76 421 GLY A N 1
ATOM 693 C CA . GLY A 1 87 ? -6.112 16.649 81.410 1.00 60.46 421 GLY A CA 1
ATOM 694 C C . GLY A 1 87 ? -5.097 17.637 81.951 1.00 55.36 421 GLY A C 1
ATOM 695 O O . GLY A 1 87 ? -5.441 18.480 82.779 1.00 55.89 421 GLY A O 1
ATOM 696 N N . LYS A 1 88 ? -3.842 17.510 81.520 1.00 49.90 422 LYS A N 1
ATOM 697 C CA . LYS A 1 88 ? -2.772 18.419 81.936 1.00 43.48 422 LYS A CA 1
ATOM 698 C C . LYS A 1 88 ? -2.694 19.508 80.881 1.00 38.50 422 LYS A C 1
ATOM 699 O O . LYS A 1 88 ? -3.182 19.322 79.782 1.00 38.91 422 LYS A O 1
ATOM 705 N N . ARG A 1 89 ? -2.023 20.604 81.184 1.00 32.70 423 ARG A N 1
ATOM 706 C CA . ARG A 1 89 ? -1.937 21.713 80.257 1.00 28.60 423 ARG A CA 1
ATOM 707 C C . ARG A 1 89 ? -0.850 21.734 79.194 1.00 27.87 423 ARG A C 1
ATOM 708 O O . ARG A 1 89 ? 0.301 21.387 79.456 1.00 28.03 423 ARG A O 1
ATOM 716 N N . VAL A 1 90 ? -1.229 22.192 77.996 1.00 26.54 424 VAL A N 1
ATOM 717 C CA . VAL A 1 90 ? -0.285 22.386 76.900 1.00 22.91 424 VAL A CA 1
ATOM 718 C C . VAL A 1 90 ? -0.181 23.903 76.824 1.00 21.08 424 VAL A C 1
ATOM 719 O O . VAL A 1 90 ? -1.186 24.576 76.704 1.00 17.89 424 VAL A O 1
ATOM 723 N N . ILE A 1 91 ?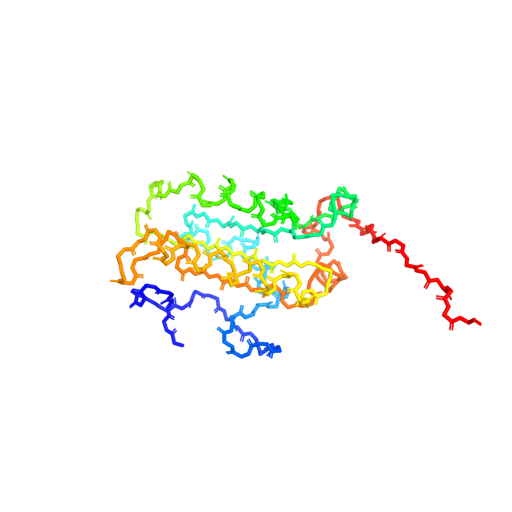 1.030 24.425 77.011 1.00 19.89 425 ILE A N 1
ATOM 724 C CA . ILE A 1 91 ? 1.295 25.849 77.006 1.00 19.68 425 ILE A CA 1
ATOM 725 C C . ILE A 1 91 ? 2.395 26.226 75.986 1.00 20.00 425 ILE A C 1
ATOM 726 O O . ILE A 1 91 ? 3.379 25.501 75.810 1.00 19.28 425 ILE A O 1
ATOM 731 N N . VAL A 1 92 ? 2.207 27.350 75.307 1.00 18.14 426 VAL A N 1
ATOM 732 C CA . VAL A 1 92 ? 3.181 27.822 74.332 1.00 16.82 426 VAL A CA 1
ATOM 733 C C . VAL A 1 92 ? 3.503 29.261 74.673 1.00 17.18 426 VAL A C 1
ATOM 734 O O . VAL A 1 92 ? 2.606 30.053 74.910 1.00 16.29 426 VAL A O 1
ATOM 738 N N . VAL A 1 93 ? 4.792 29.587 74.728 1.00 17.87 427 VAL A N 1
ATOM 739 C CA . VAL A 1 93 ? 5.234 30.940 75.012 1.00 18.66 427 VAL A CA 1
ATOM 740 C C . VAL A 1 93 ? 6.000 31.404 73.763 1.00 20.26 427 VAL A C 1
ATOM 741 O O . VAL A 1 93 ? 6.816 30.654 73.221 1.00 20.48 427 VAL A O 1
ATOM 745 N N . PHE A 1 94 ? 5.732 32.633 73.319 1.00 21.06 428 PHE A N 1
ATOM 746 C CA . PHE A 1 94 ? 6.355 33.216 72.122 1.00 20.82 428 PHE A CA 1
ATOM 747 C C . PHE A 1 94 ? 7.186 34.441 72.470 1.00 21.94 428 PHE A C 1
ATOM 748 O O . PHE A 1 94 ? 6.787 35.258 73.295 1.00 23.05 428 PHE A O 1
ATOM 756 N N . HIS A 1 95 ? 8.329 34.592 71.822 1.00 22.41 429 HIS A N 1
ATOM 757 C CA . HIS A 1 95 ? 9.168 35.765 72.038 1.00 23.55 429 HIS A CA 1
ATOM 758 C C . HIS A 1 95 ? 10.089 35.998 70.844 1.00 26.30 429 HIS A C 1
ATOM 759 O O . HIS A 1 95 ? 10.407 35.089 70.079 1.00 25.31 429 HIS A O 1
ATOM 766 N N . CYS A 1 96 ? 10.552 37.221 70.708 1.00 31.31 430 CYS A N 1
ATOM 767 C CA . CYS A 1 96 ? 11.473 37.518 69.651 1.00 36.83 430 CYS A CA 1
ATOM 768 C C . CYS A 1 96 ? 12.597 38.346 70.241 1.00 38.39 430 CYS A C 1
ATOM 769 O O . CYS A 1 96 ? 13.158 37.987 71.275 1.00 37.55 430 CYS A O 1
ATOM 772 N N . GLU A 1 97 ? 12.891 39.472 69.622 1.00 43.26 431 GLU A N 1
ATOM 773 C CA . GLU A 1 97 ? 13.978 40.330 70.048 1.00 47.64 431 GLU A CA 1
ATOM 774 C C . GLU A 1 97 ? 13.706 41.024 71.399 1.00 49.47 431 GLU A C 1
ATOM 775 O O . GLU A 1 97 ? 14.420 40.827 72.399 1.00 47.11 431 GLU A O 1
ATOM 781 N N . PHE A 1 98 ? 12.651 41.826 71.403 1.00 51.80 432 PHE A N 1
ATOM 782 C CA . PHE A 1 98 ? 12.217 42.569 72.578 1.00 54.16 432 PHE A CA 1
ATOM 783 C C . PHE A 1 98 ? 10.728 42.294 72.671 1.00 55.34 432 PHE A C 1
ATOM 784 O O . PHE A 1 98 ? 9.960 43.120 73.176 1.00 56.07 432 PHE A O 1
ATOM 792 N N . SER A 1 99 ? 10.336 41.130 72.145 1.00 57.01 433 SER A N 1
ATOM 793 C CA . SER A 1 99 ? 8.946 40.679 72.093 1.00 58.97 433 SER A CA 1
ATOM 794 C C . SER A 1 99 ? 7.947 41.755 71.694 1.00 60.07 433 SER A C 1
ATOM 795 O O . SER A 1 99 ? 6.912 41.989 72.337 1.00 59.42 433 SER A O 1
ATOM 798 N N . SER A 1 100 ? 8.296 42.396 70.587 1.00 61.17 434 SER A N 1
ATOM 799 C CA . SER A 1 100 ? 7.499 43.438 69.996 1.00 60.43 434 SER A CA 1
ATOM 800 C C . SER A 1 100 ? 7.441 43.166 68.490 1.00 59.06 434 SER A C 1
ATOM 801 O O . SER A 1 100 ? 8.465 42.955 67.804 1.00 58.72 434 SER A O 1
ATOM 804 N N . GLU A 1 101 ? 6.199 42.928 68.083 1.00 57.08 435 GLU A N 1
ATOM 805 C CA . GLU A 1 101 ? 5.776 42.628 66.726 1.00 52.97 435 GLU A CA 1
ATOM 806 C C . GLU A 1 101 ? 5.882 41.208 66.206 1.00 48.60 435 GLU A C 1
ATOM 807 O O . GLU A 1 101 ? 4.853 40.544 66.107 1.00 48.09 435 GLU A O 1
ATOM 813 N N . ARG A 1 102 ? 7.070 40.681 65.949 1.00 43.23 436 ARG A N 1
ATOM 814 C CA . ARG A 1 102 ? 7.089 39.327 65.425 1.00 39.63 436 ARG A CA 1
ATOM 815 C C . ARG A 1 102 ? 6.488 38.311 66.422 1.00 36.36 436 ARG A C 1
ATOM 816 O O . ARG A 1 102 ? 5.686 37.443 66.043 1.00 31.19 436 ARG A O 1
ATOM 824 N N . GLY A 1 103 ? 6.859 38.46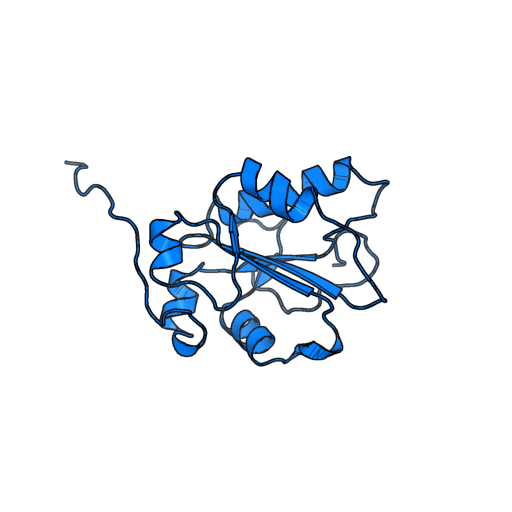0 67.699 1.00 35.28 437 GLY A N 1
ATOM 825 C CA . GLY A 1 103 ? 6.355 37.589 68.762 1.00 31.60 437 GLY A CA 1
ATOM 826 C C . GLY A 1 103 ? 4.837 37.623 68.842 1.00 28.17 437 GLY A C 1
ATOM 827 O O . GLY A 1 103 ? 4.201 36.573 68.779 1.00 27.16 437 GLY A O 1
ATOM 828 N N . PRO A 1 104 ? 4.224 38.812 69.015 1.00 26.76 438 PRO A N 1
ATOM 829 C CA . PRO A 1 104 ? 2.765 38.951 69.090 1.00 27.84 438 PRO A CA 1
ATOM 830 C C . PRO A 1 104 ? 2.051 38.477 67.812 1.00 29.57 438 PRO A C 1
ATOM 831 O O . PRO A 1 104 ? 0.959 37.910 67.857 1.00 30.10 438 PRO A O 1
ATOM 835 N N . ARG A 1 105 ? 2.697 38.707 66.680 1.00 32.79 439 ARG A N 1
ATOM 836 C CA . ARG A 1 105 ? 2.182 38.344 65.370 1.00 32.73 439 ARG A CA 1
ATOM 837 C C . ARG A 1 105 ? 2.088 36.832 65.253 1.00 31.37 439 ARG A C 1
ATOM 838 O O . ARG A 1 105 ? 1.050 36.297 64.860 1.00 33.17 439 ARG A O 1
ATOM 846 N N . MET A 1 106 ? 3.174 36.136 65.578 1.00 29.53 440 MET A N 1
ATOM 847 C CA . MET A 1 106 ? 3.206 34.673 65.501 1.00 29.17 440 MET A CA 1
ATOM 848 C C . MET A 1 106 ? 2.178 34.056 66.445 1.00 27.65 440 MET A C 1
ATOM 849 O O . MET A 1 106 ? 1.511 33.061 66.118 1.00 26.19 440 MET A O 1
ATOM 854 N N . CYS A 1 107 ? 2.027 34.690 67.607 1.00 26.48 441 CYS A N 1
ATOM 855 C CA . CYS A 1 107 ? 1.086 34.243 68.620 1.00 25.30 441 CYS A CA 1
ATOM 856 C C . CYS A 1 107 ? -0.358 34.269 68.068 1.00 25.15 441 CYS A C 1
ATOM 857 O O . CYS A 1 107 ? -1.097 33.277 68.179 1.00 24.54 441 CYS A O 1
ATOM 860 N N . ARG A 1 108 ? -0.731 35.385 67.430 1.00 26.50 442 ARG A N 1
ATOM 861 C CA . ARG A 1 108 ? -2.053 35.557 66.820 1.00 26.47 442 ARG A CA 1
ATOM 862 C C . ARG A 1 108 ? -2.191 34.659 65.606 1.00 26.97 442 ARG A C 1
ATOM 863 O O . ARG A 1 108 ? -3.285 34.192 65.296 1.00 29.61 442 ARG A O 1
ATOM 871 N N . TYR A 1 109 ? -1.079 34.382 64.935 1.00 26.83 443 TYR A N 1
ATOM 872 C CA . TYR A 1 109 ? -1.123 33.499 63.781 1.00 27.69 443 TYR A CA 1
ATOM 873 C C . TYR A 1 109 ? -1.500 32.102 64.217 1.00 26.76 443 TYR A C 1
ATOM 874 O O . TYR A 1 109 ? -2.394 31.494 63.625 1.00 28.65 443 TYR A O 1
ATOM 883 N N . VAL A 1 110 ? -0.804 31.577 65.228 1.00 25.66 444 VAL A N 1
ATOM 884 C CA . VAL A 1 110 ? -1.091 30.227 65.727 1.00 24.74 444 VAL A CA 1
ATOM 885 C C . VAL A 1 110 ? -2.556 30.056 66.166 1.00 25.06 444 VAL A C 1
ATOM 886 O O . VAL A 1 110 ? -3.197 29.041 65.867 1.00 24.63 444 VAL A O 1
ATOM 890 N N . ARG A 1 111 ? -3.096 31.082 66.815 1.00 25.83 445 ARG A N 1
ATOM 891 C CA . ARG A 1 111 ? -4.470 31.050 67.279 1.00 27.68 445 ARG A CA 1
ATOM 892 C C . ARG A 1 111 ? -5.453 30.994 66.114 1.00 28.80 445 ARG A C 1
ATOM 893 O O . ARG A 1 111 ? -6.358 30.165 66.111 1.00 29.01 445 ARG A O 1
ATOM 901 N N . GLU A 1 112 ? -5.258 31.852 65.112 1.00 30.40 446 GLU A N 1
ATOM 902 C CA . GLU A 1 112 ? -6.164 31.885 63.972 1.00 31.89 446 GLU A CA 1
ATOM 903 C C . GLU A 1 112 ? -6.192 30.587 63.216 1.00 30.91 446 GLU A C 1
ATOM 904 O O . GLU A 1 112 ? -7.262 30.069 62.931 1.00 32.92 446 GLU A O 1
ATOM 910 N N . ARG A 1 113 ? -5.022 30.022 62.961 1.00 30.59 447 ARG A N 1
ATOM 911 C CA . ARG A 1 113 ? -4.923 28.738 62.267 1.00 31.13 447 ARG A CA 1
ATOM 912 C C . ARG A 1 113 ? -5.523 27.598 63.086 1.00 31.48 447 ARG A C 1
ATOM 913 O O . ARG A 1 113 ? -6.079 26.647 62.526 1.00 31.69 447 ARG A O 1
ATOM 921 N N . ASP A 1 114 ? -5.373 27.684 64.410 1.00 32.07 448 ASP A N 1
ATOM 922 C CA . ASP A 1 114 ? -5.888 26.672 65.332 1.00 31.47 448 ASP A CA 1
ATOM 923 C C . ASP A 1 114 ? -7.405 26.746 65.324 1.00 31.09 448 ASP A C 1
ATOM 924 O O . ASP A 1 114 ? -8.093 25.724 65.307 1.00 31.27 448 ASP A O 1
ATOM 929 N N . ARG A 1 115 ? -7.914 27.965 65.374 1.00 31.37 449 ARG A N 1
ATOM 930 C CA . ARG A 1 115 ? -9.345 28.209 65.353 1.00 33.39 449 ARG A CA 1
ATOM 931 C C . ARG A 1 115 ? -9.932 27.583 64.095 1.00 36.19 449 ARG A C 1
ATOM 932 O O . ARG A 1 115 ? -10.883 26.796 64.167 1.00 36.69 449 ARG A O 1
ATOM 940 N N . LEU A 1 116 ? -9.312 27.903 62.958 1.00 39.70 450 LEU A N 1
ATOM 941 C CA . LEU A 1 116 ? -9.751 27.425 61.649 1.00 42.21 450 LEU A CA 1
ATOM 942 C C . LEU A 1 116 ? -9.921 25.926 61.566 1.00 42.50 450 LEU A C 1
ATOM 943 O O . LEU A 1 116 ? -10.958 25.456 61.094 1.00 44.71 450 LEU A O 1
ATOM 948 N N . GLY A 1 117 ? -8.903 25.182 62.007 1.00 41.55 451 GLY A N 1
ATOM 949 C CA . GLY A 1 117 ? -8.946 23.728 61.955 1.00 38.34 451 GLY A CA 1
ATOM 950 C C . GLY A 1 117 ? -9.658 23.044 63.108 1.00 37.66 451 GLY A C 1
ATOM 951 O O . GLY A 1 117 ? -9.409 21.868 63.382 1.00 36.85 451 GLY A O 1
ATOM 952 N N . ASN A 1 118 ? -10.566 23.761 63.762 1.00 37.21 452 ASN A N 1
ATOM 953 C CA . ASN A 1 118 ? -11.296 23.222 64.911 1.00 38.83 452 ASN A CA 1
ATOM 954 C C . ASN A 1 118 ? -12.714 23.753 65.001 1.00 40.35 452 ASN A C 1
ATOM 955 O O . ASN A 1 118 ? -13.022 24.833 64.478 1.00 41.85 452 ASN A O 1
ATOM 960 N N . GLU A 1 119 ? -13.556 23.021 65.724 1.00 40.91 453 GLU A N 1
ATOM 961 C CA . GLU A 1 119 ? -14.925 23.441 65.955 1.00 41.63 453 GLU A CA 1
ATOM 962 C C . GLU A 1 119 ? -14.906 24.299 67.226 1.00 40.07 453 GLU A C 1
ATOM 963 O O . GLU A 1 119 ? -14.478 23.818 68.285 1.00 40.94 453 GLU A O 1
ATOM 969 N N . TYR A 1 120 ? -15.395 25.538 67.134 1.00 36.45 454 TYR A N 1
ATOM 970 C CA . TYR A 1 120 ? -15.394 26.474 68.268 1.00 34.92 454 TYR A CA 1
ATOM 971 C C . TYR A 1 120 ? -15.918 25.869 69.596 1.00 36.02 454 TYR A C 1
ATOM 972 O O . TYR A 1 120 ? -16.961 25.221 69.607 1.00 38.08 454 TYR A O 1
ATOM 981 N N . PRO A 1 121 ? -15.194 26.062 70.724 1.00 35.17 455 PRO A N 1
ATOM 982 C CA . PRO A 1 121 ? -13.940 26.792 70.917 1.00 33.86 455 PRO A CA 1
ATOM 983 C C . PRO A 1 121 ? -12.707 25.890 71.122 1.00 33.79 455 PRO A C 1
ATOM 984 O O . PRO A 1 121 ? -11.722 26.326 71.727 1.00 34.51 455 PRO A O 1
ATOM 988 N N . LYS A 1 122 ? -12.749 24.658 70.619 1.00 32.37 456 LYS A N 1
ATOM 989 C CA . LYS A 1 122 ? -11.625 23.725 70.787 1.00 31.35 456 LYS A CA 1
ATOM 990 C C . LYS A 1 122 ? -10.365 24.304 70.139 1.00 30.09 456 LYS A C 1
ATOM 991 O O . LYS A 1 122 ? -10.455 24.970 69.120 1.00 31.59 456 LYS A O 1
ATOM 997 N N . LEU A 1 123 ? -9.221 24.023 70.760 1.00 27.54 457 LEU A N 1
ATOM 998 C CA . LEU A 1 123 ? -7.931 24.487 70.282 1.00 23.82 457 LEU A CA 1
ATOM 999 C C . LEU A 1 123 ? -6.918 23.461 70.683 1.00 25.72 457 LEU A C 1
ATOM 1000 O O . LEU A 1 123 ? -7.088 22.808 71.699 1.00 28.80 457 LEU A O 1
ATOM 1005 N N . HIS A 1 124 ? -5.884 23.271 69.879 1.00 26.43 458 HIS A N 1
ATOM 1006 C CA . HIS A 1 124 ? -4.847 22.325 70.246 1.00 28.17 458 HIS A CA 1
ATOM 1007 C C . HIS A 1 124 ? -3.892 23.091 71.172 1.00 25.40 458 HIS A C 1
ATOM 1008 O O . HIS A 1 124 ? -3.214 22.520 72.013 1.00 24.58 458 HIS A O 1
ATOM 1015 N N . TYR A 1 125 ? -3.928 24.407 71.076 1.00 22.98 459 TYR A N 1
ATOM 1016 C CA . TYR A 1 125 ? -3.072 25.255 71.888 1.00 21.71 459 TYR A CA 1
ATOM 1017 C C . TYR A 1 125 ? -3.939 26.316 72.503 1.00 18.59 459 TYR A C 1
ATOM 1018 O O . TYR A 1 125 ? -3.883 27.460 72.122 1.00 17.18 459 TYR A O 1
ATOM 1027 N N . PRO A 1 126 ? -4.750 25.940 73.500 1.00 18.83 460 PRO A N 1
ATOM 1028 C CA . PRO A 1 126 ? -5.648 26.887 74.158 1.00 16.90 460 PRO A CA 1
ATOM 1029 C C . PRO A 1 126 ? -5.010 27.922 75.072 1.00 19.35 460 PRO A C 1
ATOM 1030 O O . PRO A 1 126 ? -5.654 28.878 75.471 1.00 19.74 460 PRO A O 1
ATOM 1034 N N . GLU A 1 127 ? -3.713 27.822 75.301 1.00 20.59 461 GLU A N 1
ATOM 1035 C CA . GLU A 1 127 ? -3.067 28.751 76.213 1.00 19.53 461 GLU A CA 1
ATOM 1036 C C . GLU A 1 127 ? -1.744 29.210 75.626 1.00 18.66 461 GLU A C 1
ATOM 1037 O O . GLU A 1 127 ? -0.807 28.425 75.496 1.00 16.18 461 GLU A O 1
ATOM 1043 N N . LEU A 1 128 ? -1.671 30.499 75.305 1.00 19.00 462 LEU A N 1
ATOM 1044 C CA . LEU A 1 128 ? -0.487 31.081 74.694 1.00 18.32 462 LEU A CA 1
ATOM 1045 C C . LEU A 1 128 ? -0.059 32.336 75.447 1.00 18.98 462 LEU A C 1
ATOM 1046 O O . LEU A 1 128 ? -0.904 33.091 75.910 1.00 20.44 462 LEU A O 1
ATOM 1051 N N . TYR A 1 129 ? 1.245 32.574 75.541 1.00 19.64 463 TYR A N 1
ATOM 1052 C CA . TYR A 1 129 ? 1.765 33.750 76.237 1.00 20.55 463 TYR A CA 1
ATOM 1053 C C . TYR A 1 129 ? 2.889 34.344 75.412 1.00 20.36 463 TYR A C 1
ATOM 1054 O O . TYR A 1 129 ? 3.512 33.656 74.614 1.00 21.18 463 TYR A O 1
ATOM 1063 N N . VAL A 1 130 ? 3.171 35.613 75.640 1.00 21.39 464 VAL A N 1
ATOM 1064 C CA . VAL A 1 130 ? 4.269 36.275 74.967 1.00 21.99 464 VAL A CA 1
ATOM 1065 C C . VAL A 1 130 ? 5.190 36.650 76.118 1.00 22.05 464 VAL A C 1
ATOM 1066 O O . VAL A 1 130 ? 4.731 37.136 77.142 1.00 23.96 464 VAL A O 1
ATOM 1070 N N . LEU A 1 131 ? 6.474 36.385 75.977 1.00 22.14 465 LEU A N 1
ATOM 1071 C CA . LEU A 1 131 ? 7.422 36.734 77.013 1.00 23.03 465 LEU A CA 1
ATOM 1072 C C . LEU A 1 131 ? 7.752 38.217 76.954 1.00 24.06 465 LEU A C 1
ATOM 1073 O O . LEU A 1 131 ? 8.454 38.690 76.060 1.00 24.03 465 LEU A O 1
ATOM 1078 N N . LYS A 1 132 ? 7.260 38.963 77.928 1.00 25.54 466 LYS A N 1
ATOM 1079 C CA . LYS A 1 132 ? 7.520 40.385 77.968 1.00 25.10 466 LYS A CA 1
ATOM 1080 C C . LYS A 1 132 ? 9.018 40.689 78.088 1.00 26.04 466 LYS A C 1
ATOM 1081 O O . LYS A 1 132 ? 9.717 40.132 78.948 1.00 24.97 466 LYS A O 1
ATOM 1087 N N . GLY A 1 133 ? 9.505 41.539 77.171 1.00 26.74 467 GLY A N 1
ATOM 1088 C CA . GLY A 1 133 ? 10.909 41.941 77.137 1.00 23.25 467 GLY A CA 1
ATOM 1089 C C . GLY A 1 133 ? 11.762 41.084 76.229 1.00 22.53 467 GLY A C 1
ATOM 1090 O O . GLY A 1 133 ? 12.938 41.374 76.022 1.00 21.81 467 GLY A O 1
ATOM 1091 N N . GLY A 1 134 ? 11.181 40.005 75.729 1.00 22.69 468 GLY A N 1
ATOM 1092 C CA . GLY A 1 134 ? 11.906 39.111 74.852 1.00 25.26 468 GLY A CA 1
ATOM 1093 C C . GLY A 1 134 ? 13.121 38.448 75.456 1.00 27.35 468 GLY A C 1
ATOM 1094 O O . GLY A 1 134 ? 13.229 38.284 76.666 1.00 29.45 468 GLY A O 1
ATOM 1095 N N . TYR A 1 135 ? 14.061 38.068 74.607 1.00 27.10 469 TYR A N 1
ATOM 1096 C CA . TYR A 1 135 ? 15.247 37.401 75.077 1.00 26.62 469 TYR A CA 1
ATOM 1097 C C . TYR A 1 135 ? 16.271 38.327 75.727 1.00 28.89 469 TYR A C 1
ATOM 1098 O O . TYR A 1 135 ? 17.052 37.900 76.567 1.00 30.59 469 TYR A O 1
ATOM 1107 N N . LYS A 1 136 ? 16.272 39.594 75.348 1.00 31.78 470 LYS A N 1
ATOM 1108 C CA . LYS A 1 136 ? 17.204 40.588 75.900 1.00 33.41 470 LYS A CA 1
ATOM 1109 C C . LYS A 1 136 ? 17.027 40.684 77.417 1.00 33.57 470 LYS A C 1
ATOM 1110 O O . LYS A 1 136 ? 17.987 40.509 78.181 1.00 33.43 470 LYS A O 1
ATOM 1116 N N . GLU A 1 137 ? 15.804 40.955 77.880 1.00 34.74 471 GLU A N 1
ATOM 1117 C CA . GLU A 1 137 ? 15.487 41.071 79.305 1.00 36.27 471 GLU A CA 1
ATOM 1118 C C . GLU A 1 137 ? 15.740 39.754 80.024 1.00 34.26 471 GLU A C 1
ATOM 1119 O O . GLU A 1 137 ? 16.451 39.724 81.034 1.00 33.78 471 GLU A O 1
ATOM 1125 N N . PHE A 1 138 ? 15.200 38.668 79.483 1.00 31.13 472 PHE A N 1
ATOM 1126 C CA . PHE A 1 138 ? 15.382 37.361 80.096 1.00 30.28 472 PHE A CA 1
ATOM 1127 C C . PHE A 1 138 ? 16.845 37.037 80.294 1.00 31.66 472 PHE A C 1
ATOM 1128 O O . PHE A 1 138 ? 17.218 36.515 81.334 1.00 32.38 472 PHE A O 1
ATOM 1136 N N . PHE A 1 139 ? 17.669 37.313 79.286 1.00 33.16 473 PHE A N 1
ATOM 1137 C CA . PHE A 1 139 ? 19.108 37.032 79.362 1.00 33.61 473 PHE A CA 1
ATOM 1138 C C . PHE A 1 139 ? 19.806 37.800 80.506 1.00 34.36 473 PHE A C 1
ATOM 1139 O O . PHE A 1 139 ? 20.544 37.214 81.304 1.00 33.50 473 PHE A O 1
ATOM 1147 N N . MET A 1 140 ? 19.596 39.110 80.560 1.00 35.83 474 MET A N 1
ATOM 1148 C CA . MET A 1 140 ? 20.184 39.926 81.606 1.00 38.94 474 MET A CA 1
ATOM 1149 C C . MET A 1 140 ? 19.798 39.459 83.027 1.00 37.72 474 MET A C 1
ATOM 1150 O O . MET A 1 140 ? 20.635 39.485 83.942 1.00 37.12 474 MET A O 1
ATOM 1155 N N . LYS A 1 141 ? 18.550 39.014 83.194 1.00 34.97 475 LYS A N 1
ATOM 1156 C CA . LYS A 1 141 ? 18.035 38.558 84.486 1.00 33.30 475 LYS A CA 1
ATOM 1157 C C . LYS A 1 141 ? 18.204 37.068 84.780 1.00 34.20 475 LYS A C 1
ATOM 1158 O O . LYS A 1 141 ? 18.388 36.669 85.925 1.00 36.78 475 LYS A O 1
ATOM 1164 N N . CYS A 1 142 ? 18.150 36.244 83.751 1.00 33.70 476 CYS A N 1
ATOM 1165 C CA . CYS A 1 142 ? 18.224 34.810 83.944 1.00 32.39 476 CYS A CA 1
ATOM 1166 C C . CYS A 1 142 ? 19.196 34.137 83.016 1.00 33.17 476 CYS A C 1
ATOM 1167 O O . CYS A 1 142 ? 18.870 33.107 82.393 1.00 33.49 476 CYS A O 1
ATOM 1170 N N . GLN A 1 143 ? 20.423 34.641 83.014 1.00 33.71 477 GLN A N 1
ATOM 1171 C CA . GLN A 1 143 ? 21.451 34.087 82.164 1.00 35.31 477 GLN A CA 1
ATOM 1172 C C . GLN A 1 143 ? 21.665 32.585 82.329 1.00 35.30 477 GLN A C 1
ATOM 1173 O O . GLN A 1 143 ? 21.913 31.887 81.353 1.00 36.47 477 GLN A O 1
ATOM 1179 N N . SER A 1 144 ? 21.520 32.070 83.547 1.00 36.15 478 SER A N 1
ATOM 1180 C CA . SER A 1 144 ? 21.718 30.637 83.789 1.00 35.06 478 SER A CA 1
ATOM 1181 C C . SER A 1 144 ? 20.658 29.737 83.151 1.00 34.43 478 SER A C 1
ATOM 1182 O O . SER A 1 144 ? 20.840 28.520 83.066 1.00 33.80 478 SER A O 1
ATOM 1185 N N . TYR A 1 145 ? 19.552 30.317 82.687 1.00 34.51 479 TYR A N 1
ATOM 1186 C CA . TYR A 1 145 ? 18.510 29.492 82.067 1.00 35.54 479 TYR A CA 1
ATOM 1187 C C . TYR A 1 145 ? 18.619 29.466 80.524 1.00 34.21 479 TYR A C 1
ATOM 1188 O O . TYR A 1 145 ? 17.816 28.827 79.823 1.00 32.68 479 TYR A O 1
ATOM 1197 N N . CYS A 1 146 ? 19.651 30.130 80.022 1.00 32.27 480 CYS A N 1
ATOM 1198 C CA . CYS A 1 146 ? 19.899 30.238 78.597 1.00 30.58 480 CYS A CA 1
ATOM 1199 C C . CYS A 1 146 ? 20.921 29.220 78.127 1.00 31.69 480 CYS A C 1
ATOM 1200 O O . CYS A 1 146 ? 21.829 28.851 78.867 1.00 30.90 480 CYS A O 1
ATOM 1203 N N . GLU A 1 147 ? 20.786 28.798 76.874 1.00 34.83 481 GLU A N 1
ATOM 1204 C CA . GLU A 1 147 ? 21.681 27.832 76.254 1.00 37.93 481 GLU A CA 1
ATOM 1205 C C . GLU A 1 147 ? 22.120 28.236 74.825 1.00 37.21 481 GLU A C 1
ATOM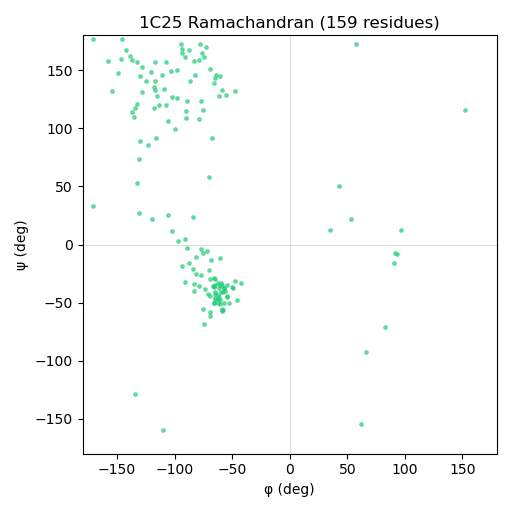 1206 O O . GLU A 1 147 ? 21.292 28.319 73.914 1.00 37.55 481 GLU A O 1
ATOM 1212 N N . PRO A 1 148 ? 23.398 28.612 74.641 1.00 36.38 482 PRO A N 1
ATOM 1213 C CA . PRO A 1 148 ? 24.450 28.701 75.660 1.00 35.47 482 PRO A CA 1
ATOM 1214 C C . PRO A 1 148 ? 24.151 29.967 76.444 1.00 34.74 482 PRO A C 1
ATOM 1215 O O . PRO A 1 148 ? 23.331 30.776 75.995 1.00 34.73 482 PRO A O 1
ATOM 1219 N N . PRO A 1 149 ? 24.768 30.143 77.637 1.00 33.96 483 PRO A N 1
ATOM 1220 C CA . PRO A 1 149 ? 24.530 31.344 78.459 1.00 32.82 483 PRO A CA 1
ATOM 1221 C C . PRO A 1 149 ? 25.134 32.595 77.851 1.00 33.66 483 PRO A C 1
ATOM 1222 O O . PRO A 1 149 ? 25.910 33.308 78.495 1.00 33.68 483 PRO A O 1
ATOM 1226 N N . SER A 1 150 ? 24.712 32.889 76.624 1.00 33.68 484 SER A N 1
ATOM 1227 C CA . SER A 1 150 ? 25.215 34.024 75.878 1.00 31.03 484 SER A CA 1
ATOM 1228 C C . SER A 1 150 ? 24.106 34.678 75.090 1.00 28.71 484 SER A C 1
ATOM 1229 O O . SER A 1 150 ? 23.014 34.149 74.958 1.00 28.71 484 SER A O 1
ATOM 1232 N N . TYR A 1 151 ? 24.398 35.855 74.586 1.00 27.29 485 TYR A N 1
ATOM 1233 C CA . TYR A 1 151 ? 23.444 36.609 73.822 1.00 27.28 485 TYR A CA 1
ATOM 1234 C C . TYR A 1 151 ? 24.177 37.097 72.573 1.00 29.26 485 TYR A C 1
ATOM 1235 O O . TYR A 1 151 ? 25.207 37.782 72.669 1.00 28.23 485 TYR A O 1
ATOM 1244 N N . ARG A 1 152 ? 23.668 36.705 71.408 1.00 29.58 486 ARG A N 1
ATOM 1245 C CA . ARG A 1 152 ? 24.267 37.096 70.138 1.00 28.66 486 ARG A CA 1
ATOM 1246 C C . ARG A 1 152 ? 23.246 37.819 69.267 1.00 29.12 486 ARG A C 1
ATOM 1247 O O . ARG A 1 152 ? 22.530 37.179 68.492 1.00 31.10 486 ARG A O 1
ATOM 1255 N N . PRO A 1 153 ? 23.091 39.146 69.445 1.00 27.89 487 PRO A N 1
ATOM 1256 C CA . PRO A 1 153 ? 22.128 39.906 68.640 1.00 29.45 487 PRO A CA 1
ATOM 1257 C C . PRO A 1 153 ? 22.576 40.154 67.166 1.00 32.72 487 PRO A C 1
ATOM 1258 O O . PRO A 1 153 ? 23.762 40.017 66.817 1.00 32.05 487 PRO A O 1
ATOM 1262 N N . MET A 1 154 ? 21.613 40.484 66.300 1.00 35.39 488 MET A N 1
ATOM 1263 C CA . MET A 1 154 ? 21.916 40.779 64.893 1.00 37.63 488 MET A CA 1
ATOM 1264 C C . MET A 1 154 ? 22.452 42.196 64.812 1.00 37.81 488 MET A C 1
ATOM 1265 O O . MET A 1 154 ? 22.178 43.016 65.700 1.00 38.21 488 MET A O 1
ATOM 1270 N N . HIS A 1 155 ? 23.185 42.499 63.739 1.00 37.22 489 HIS A N 1
ATOM 1271 C CA . HIS A 1 155 ? 23.729 43.843 63.558 1.00 37.63 489 HIS A CA 1
ATOM 1272 C C . HIS A 1 155 ? 22.673 44.727 62.959 1.00 38.24 489 HIS A C 1
ATOM 1273 O O . HIS A 1 155 ? 21.682 44.247 62.424 1.00 37.10 489 HIS A O 1
ATOM 1280 N N . HIS A 1 156 ? 22.825 46.028 63.150 1.00 41.63 490 HIS A N 1
ATOM 1281 C CA . HIS A 1 156 ? 21.864 46.963 62.604 1.00 44.69 490 HIS A CA 1
ATOM 1282 C C . HIS A 1 156 ? 22.659 48.045 61.931 1.00 46.80 490 HIS A C 1
ATOM 1283 O O . HIS A 1 156 ? 23.844 48.240 62.238 1.00 46.17 490 HIS A O 1
ATOM 1290 N N . GLU A 1 157 ? 22.015 48.724 60.993 1.00 49.95 491 GLU A N 1
ATOM 1291 C CA . GLU A 1 157 ? 22.670 49.778 60.239 1.00 53.28 491 GLU A CA 1
ATOM 1292 C C . GLU A 1 157 ? 22.824 51.084 61.007 1.00 56.90 491 GLU A C 1
ATOM 1293 O O . GLU A 1 157 ? 21.846 51.634 61.522 1.00 57.10 491 GLU A O 1
ATOM 1299 N N . ASP A 1 158 ? 24.070 51.539 61.118 1.00 61.40 492 ASP A N 1
ATOM 1300 C CA . ASP A 1 158 ? 24.368 52.808 61.775 1.00 66.31 492 ASP A CA 1
ATOM 1301 C C . ASP A 1 158 ? 24.120 53.945 60.789 1.00 68.62 492 ASP A C 1
ATOM 1302 O O . ASP A 1 158 ? 24.140 55.120 61.168 1.00 69.17 492 ASP A O 1
ATOM 1307 N N . PHE A 1 159 ? 23.921 53.581 59.519 1.00 72.64 493 PHE A N 1
ATOM 1308 C CA . PHE A 1 159 ? 23.629 54.541 58.453 1.00 76.31 493 PHE A CA 1
ATOM 1309 C C . PHE A 1 159 ? 22.175 54.998 58.611 1.00 80.06 493 PHE A C 1
ATOM 1310 O O . PHE A 1 159 ? 21.223 54.203 58.628 1.00 80.60 493 PHE A O 1
ATOM 1318 N N . LYS A 1 160 ? 22.058 56.286 58.893 1.00 84.14 494 LYS A N 1
ATOM 1319 C CA . LYS A 1 160 ? 20.794 56.979 59.085 1.00 87.86 494 LYS A CA 1
ATOM 1320 C C . LYS A 1 160 ? 21.275 58.436 59.128 1.00 90.74 494 LYS A C 1
ATOM 1321 O O . LYS A 1 160 ? 20.749 59.283 59.857 1.00 91.51 494 LYS A O 1
ATOM 1327 N N . GLU A 1 161 ? 22.332 58.672 58.347 1.00 93.51 495 GLU A N 1
ATOM 1328 C CA . GLU A 1 161 ? 22.996 59.965 58.190 1.00 95.44 495 GLU A CA 1
ATOM 1329 C C . GLU A 1 161 ? 23.236 60.208 56.683 1.00 96.51 495 GLU A C 1
ATOM 1330 O O . GLU A 1 161 ? 23.507 61.335 56.260 1.00 96.69 495 GLU A O 1
#

Radius of gyration: 15.64 Å; Cα contacts (8 Å, |Δi|>4): 282; chains: 1; bounding box: 41×47×32 Å

Sequence (161 aa):
MLIGDFSKGYLFHTVAGKHQDLKYISPEIMASVLNGKFANLIKEFVIIDCRYPYEYEGGHIKGAVNLHMEEEVEDFLLKKPIVPTDGKRVIVVFHCEFSSERGPRMCRYVRERDRLGNEYPKLHYPELYVLKGGYKEFFMKCQSYCEPPSYRPMHHEDFKE

Organism: Homo sapiens (NCBI:txid9606)

B-factor: mean 37.41, std 17.75, range [7.01, 99.99]